Protein AF-K5WTD1-F1 (afdb_monomer_lite)

Organism: Agaricus bisporus var. burnettii (strain JB137-S8 / ATCC MYA-4627 / FGSC 10392) (NCBI:txid597362)

Foldseek 3Di:
DPPQCVDPVSVVVCCPPPVDDDDPPDDPVVVVVVVVVVVVVVVVVVLVVVVVVVVVVVVVVCVVCVVVLVVCCVVPVPPSVVVVVVVVVVVVVVVVVSVD

Structure (mmCIF, N/CA/C/O backbone):
data_AF-K5WTD1-F1
#
_entry.id   AF-K5WTD1-F1
#
loop_
_atom_site.group_PDB
_atom_site.id
_atom_site.type_symbol
_atom_site.label_atom_id
_atom_site.label_alt_id
_atom_site.label_comp_id
_atom_site.label_asym_id
_atom_site.label_entity_id
_atom_site.label_seq_id
_atom_site.pdbx_PDB_ins_code
_atom_site.Cartn_x
_atom_site.Cartn_y
_atom_site.Cartn_z
_atom_site.occupancy
_atom_site.B_iso_or_equiv
_atom_site.auth_seq_id
_atom_site.auth_comp_id
_atom_site.auth_asym_id
_atom_site.auth_atom_id
_atom_site.pdbx_PDB_model_num
ATOM 1 N N . MET A 1 1 ? -21.432 15.121 22.116 1.00 51.84 1 MET A N 1
ATOM 2 C CA . MET A 1 1 ? -21.153 13.928 21.278 1.00 51.84 1 MET A CA 1
ATOM 3 C C . MET A 1 1 ? -19.830 14.145 20.557 1.00 51.84 1 MET A C 1
ATOM 5 O O . MET A 1 1 ? -19.613 15.245 20.069 1.00 51.84 1 MET A O 1
ATOM 9 N N . ARG A 1 2 ? -18.915 13.162 20.565 1.00 67.19 2 ARG A N 1
ATOM 10 C CA . ARG A 1 2 ? -17.591 13.298 19.930 1.00 67.19 2 ARG A CA 1
ATOM 11 C C . ARG A 1 2 ? -17.769 13.601 18.437 1.00 67.19 2 ARG A C 1
ATOM 13 O O . ARG A 1 2 ? -18.464 12.859 17.750 1.00 67.19 2 ARG A O 1
ATOM 20 N N . ILE A 1 3 ? -17.112 14.657 17.959 1.00 64.38 3 ILE A N 1
ATOM 21 C CA . ILE A 1 3 ? -17.155 15.170 16.573 1.00 64.38 3 ILE A CA 1
ATOM 22 C C . ILE A 1 3 ? -16.832 14.067 15.537 1.00 64.38 3 ILE A C 1
ATOM 24 O O . ILE A 1 3 ? -17.302 14.093 14.403 1.00 64.38 3 ILE A O 1
ATOM 28 N N . LEU A 1 4 ? -16.115 13.027 15.974 1.00 60.72 4 LEU A N 1
ATOM 29 C CA . LEU A 1 4 ? -15.785 11.801 15.242 1.00 60.72 4 LEU A CA 1
ATOM 30 C C . LEU A 1 4 ? -17.003 11.006 14.726 1.00 60.72 4 LEU A C 1
ATOM 32 O O . LEU A 1 4 ? -16.872 10.288 13.741 1.00 60.72 4 LEU A O 1
ATOM 36 N N . LYS A 1 5 ? -18.182 11.119 15.358 1.00 56.22 5 LYS A N 1
ATOM 37 C CA . LYS A 1 5 ? -19.397 10.378 14.952 1.00 56.22 5 LYS A CA 1
ATOM 38 C C . LYS A 1 5 ? -20.308 11.159 13.997 1.00 56.22 5 LYS A C 1
ATOM 40 O O . LYS A 1 5 ? -21.246 10.575 13.459 1.00 56.22 5 LYS A O 1
ATOM 45 N N . THR A 1 6 ? -20.042 12.450 13.790 1.00 64.19 6 THR A N 1
ATOM 46 C CA . THR A 1 6 ? -20.920 13.348 13.023 1.00 64.19 6 THR A CA 1
ATOM 47 C C . THR A 1 6 ? -20.667 13.269 11.515 1.00 64.19 6 THR A C 1
ATOM 49 O O . THR A 1 6 ? -21.614 13.301 10.735 1.00 64.19 6 THR A O 1
ATOM 52 N N . HIS A 1 7 ? -19.411 13.124 11.080 1.00 73.88 7 HIS A N 1
ATOM 53 C CA . HIS A 1 7 ? -19.085 13.004 9.655 1.00 73.88 7 HIS A CA 1
ATOM 54 C C . HIS A 1 7 ? -19.215 11.557 9.176 1.00 73.88 7 HIS A C 1
ATOM 56 O O . HIS A 1 7 ? -18.678 10.650 9.806 1.00 73.88 7 HIS A O 1
ATOM 62 N N . VAL A 1 8 ? -19.863 11.346 8.026 1.00 78.31 8 VAL A N 1
ATOM 63 C CA . VAL A 1 8 ? -20.105 10.012 7.443 1.00 78.31 8 VAL A CA 1
ATOM 64 C C . VAL A 1 8 ? -18.810 9.208 7.289 1.00 78.31 8 VAL A C 1
ATOM 66 O O . VAL A 1 8 ? -18.752 8.067 7.735 1.00 78.31 8 VAL A O 1
ATOM 69 N N . LEU A 1 9 ? -17.748 9.814 6.744 1.00 77.69 9 LEU A N 1
ATOM 70 C CA . LEU A 1 9 ? -16.454 9.139 6.572 1.00 77.69 9 LEU A CA 1
ATOM 71 C C . LEU A 1 9 ? -15.798 8.782 7.912 1.00 77.69 9 LEU A C 1
ATOM 73 O O . LEU A 1 9 ? -15.330 7.660 8.096 1.00 77.69 9 LEU A O 1
ATOM 77 N N . LEU A 1 10 ? -15.812 9.708 8.872 1.00 77.38 10 LEU A N 1
ATOM 78 C CA . LEU A 1 10 ? -15.217 9.481 10.192 1.00 77.38 10 LEU A CA 1
ATOM 79 C C . LEU A 1 10 ? -16.021 8.467 11.017 1.00 77.38 10 LEU A C 1
ATOM 81 O O . LEU A 1 10 ? -15.429 7.699 11.771 1.00 77.38 10 LEU A O 1
ATOM 85 N N . ARG A 1 11 ? -17.343 8.386 10.818 1.00 75.88 11 ARG A N 1
ATOM 86 C CA . ARG A 1 11 ? -18.210 7.384 11.447 1.00 75.88 11 ARG A CA 1
ATOM 87 C C . ARG A 1 11 ? -17.851 5.968 10.997 1.00 75.88 11 ARG A C 1
ATOM 89 O O . ARG A 1 11 ? -17.768 5.093 11.852 1.00 75.88 11 ARG A O 1
ATOM 96 N N . PHE A 1 12 ? -17.602 5.747 9.703 1.00 78.50 12 PHE A N 1
ATOM 97 C CA . PHE A 1 12 ? -17.163 4.437 9.205 1.00 78.50 12 PHE A CA 1
ATOM 98 C C . PHE A 1 12 ? -15.819 4.031 9.813 1.00 78.50 12 PHE A C 1
ATOM 100 O O . PHE A 1 12 ? -15.712 2.951 10.387 1.00 78.50 12 PHE A O 1
ATOM 107 N N . VAL A 1 13 ? -14.820 4.916 9.768 1.00 81.12 13 VAL A N 1
ATOM 108 C CA . VAL A 1 13 ? -13.492 4.649 10.348 1.00 81.12 13 VAL A CA 1
ATOM 109 C C . VAL A 1 13 ? -13.592 4.354 11.848 1.00 81.12 13 VAL A C 1
ATOM 111 O O . VAL A 1 13 ? -13.012 3.384 12.333 1.00 81.12 13 VAL A O 1
ATOM 114 N N . ASN A 1 14 ? -14.384 5.139 12.581 1.00 78.56 14 ASN A N 1
ATOM 115 C CA . ASN A 1 14 ? -14.591 4.944 14.010 1.00 78.56 14 ASN A CA 1
ATOM 116 C C . ASN A 1 14 ? -15.273 3.598 14.319 1.00 78.56 14 ASN A C 1
ATOM 118 O O . ASN A 1 14 ? -14.905 2.956 15.295 1.00 78.56 14 ASN A O 1
ATOM 122 N N . SER A 1 15 ? -16.217 3.137 13.493 1.00 77.56 15 SER A N 1
ATOM 123 C CA . SER A 1 15 ? -16.883 1.838 13.676 1.00 77.56 15 SER A CA 1
ATOM 124 C C . SER A 1 15 ? -15.977 0.628 13.422 1.00 77.56 15 SER A C 1
ATOM 126 O O . SER A 1 15 ? -16.150 -0.385 14.090 1.00 77.56 15 SER A O 1
ATOM 128 N N . TYR A 1 16 ? -15.022 0.719 12.492 1.00 79.88 16 TYR A N 1
ATOM 129 C CA . TYR A 1 16 ? -14.129 -0.401 12.163 1.00 79.88 16 TYR A CA 1
ATOM 130 C C . TYR A 1 16 ? -12.855 -0.450 13.015 1.00 79.88 16 TYR A C 1
ATOM 132 O O . TYR A 1 16 ? -12.346 -1.536 13.272 1.00 79.88 16 TYR A O 1
ATOM 140 N N . ILE A 1 17 ? -12.331 0.702 13.447 1.00 76.00 17 ILE A N 1
ATOM 141 C CA . ILE A 1 17 ? -11.031 0.778 14.136 1.00 76.00 17 ILE A CA 1
ATOM 142 C C . ILE A 1 17 ? -11.183 0.992 15.645 1.00 76.00 17 ILE A C 1
ATOM 144 O O . ILE A 1 17 ? -10.414 0.426 16.415 1.00 76.00 17 ILE A O 1
ATOM 148 N N . VAL A 1 18 ? -12.144 1.815 16.081 1.00 72.00 18 VAL A N 1
ATOM 149 C CA . VAL A 1 18 ? -12.194 2.325 17.466 1.00 72.00 18 VAL A CA 1
ATOM 150 C C . VAL A 1 18 ? -13.296 1.663 18.290 1.00 72.00 18 VAL A C 1
ATOM 152 O O . VAL A 1 18 ? -13.038 1.190 19.389 1.00 72.00 18 VAL A O 1
ATOM 155 N N . ASP A 1 19 ? -14.516 1.604 17.756 1.00 74.81 19 ASP A N 1
ATOM 156 C CA . ASP A 1 19 ? -15.698 1.081 18.453 1.00 74.81 19 ASP A CA 1
ATOM 157 C C . ASP A 1 19 ? -16.018 -0.377 18.044 1.00 74.81 19 ASP A C 1
ATOM 159 O O . ASP A 1 19 ? -17.142 -0.842 18.237 1.00 74.81 19 ASP A O 1
ATOM 163 N N . SER A 1 20 ? -15.057 -1.110 17.465 1.00 73.06 20 SER A N 1
ATOM 164 C CA . SER A 1 20 ? -15.270 -2.510 17.079 1.00 73.06 20 SER A CA 1
ATOM 165 C C . SER A 1 20 ? -15.252 -3.413 18.322 1.00 73.06 20 SER A C 1
ATOM 167 O O . SER A 1 20 ? -14.212 -3.501 18.978 1.00 73.06 20 SER A O 1
ATOM 169 N N . PRO A 1 21 ? -16.338 -4.140 18.645 1.00 68.12 21 PRO A N 1
ATOM 170 C CA . PRO A 1 21 ? -16.332 -5.089 19.752 1.00 68.12 21 PRO A CA 1
ATOM 171 C C . PRO A 1 21 ? -15.398 -6.258 19.414 1.00 68.12 21 PRO A C 1
ATOM 173 O O . PRO A 1 21 ? -15.689 -7.053 18.522 1.00 68.12 21 PRO A O 1
ATOM 176 N N . GLN A 1 22 ? -14.262 -6.355 20.106 1.00 72.12 22 GLN A N 1
ATOM 177 C CA . GLN A 1 22 ? -13.350 -7.493 19.993 1.00 72.12 22 GLN A CA 1
ATOM 178 C C . GLN A 1 22 ? -13.524 -8.440 21.182 1.00 72.12 22 GLN A C 1
ATOM 180 O O . GLN A 1 22 ? -13.632 -7.983 22.323 1.00 72.12 22 GLN A O 1
ATOM 185 N N . PRO A 1 23 ? -13.570 -9.761 20.937 1.00 70.50 23 PRO A N 1
ATOM 186 C CA . PRO A 1 23 ? -13.663 -10.749 22.002 1.00 70.50 23 PRO A CA 1
ATOM 187 C C . PRO A 1 23 ? -12.414 -10.674 22.891 1.00 70.50 23 PRO A C 1
ATOM 189 O O . PRO A 1 23 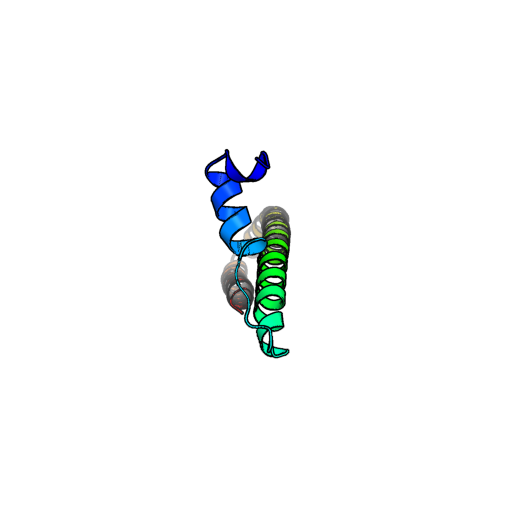? -11.304 -10.575 22.384 1.00 70.50 23 PRO A O 1
ATOM 192 N N . ALA A 1 24 ? -12.577 -10.768 24.213 1.00 73.12 24 ALA A N 1
ATOM 193 C CA . ALA A 1 24 ? -11.478 -10.619 25.178 1.00 73.12 24 ALA A CA 1
ATOM 194 C C . ALA A 1 24 ? -10.400 -11.726 25.104 1.00 73.12 24 ALA A C 1
ATOM 196 O O . ALA A 1 24 ? -9.334 -11.586 25.696 1.00 73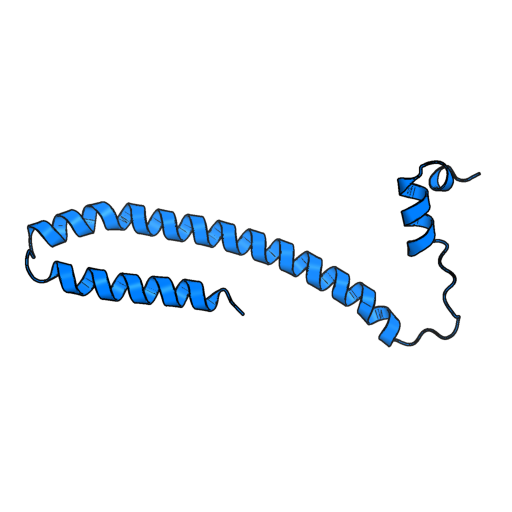.12 24 ALA A O 1
ATOM 197 N N . ASN A 1 25 ? -10.661 -12.818 24.375 1.00 76.12 25 ASN A N 1
ATOM 198 C CA . ASN A 1 25 ? -9.726 -13.922 24.154 1.00 76.12 25 ASN A CA 1
ATOM 199 C C . ASN A 1 25 ? -9.101 -13.831 22.749 1.00 76.12 25 ASN A C 1
ATOM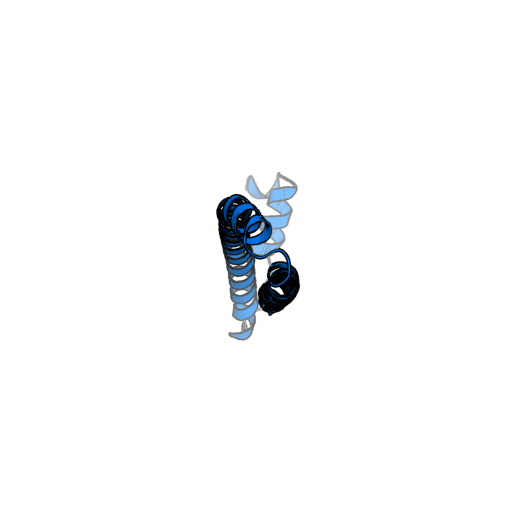 201 O O . ASN A 1 25 ? -9.420 -14.621 21.859 1.00 76.12 25 ASN A O 1
ATOM 205 N N . ILE A 1 26 ? -8.273 -12.807 22.525 1.00 74.88 26 ILE A N 1
ATOM 206 C CA . ILE A 1 26 ? -7.613 -12.568 21.235 1.00 74.88 26 ILE A CA 1
ATOM 207 C C . ILE A 1 26 ? -6.318 -13.379 21.154 1.00 74.88 26 ILE A C 1
ATOM 209 O O . ILE A 1 26 ? -5.408 -13.210 21.963 1.00 74.88 26 ILE A O 1
ATOM 213 N N . THR A 1 27 ? -6.224 -14.258 20.157 1.00 78.31 27 THR A N 1
ATOM 214 C CA . THR A 1 27 ? -5.007 -15.028 19.878 1.00 78.31 27 THR A CA 1
ATOM 215 C C . THR A 1 27 ? -3.998 -14.172 19.107 1.00 78.31 27 THR A C 1
ATOM 217 O O . THR A 1 27 ? -4.371 -13.230 18.404 1.00 78.31 27 THR A O 1
ATOM 220 N N . TYR A 1 28 ? -2.706 -14.521 19.162 1.00 73.94 28 TYR A N 1
ATOM 221 C CA . TYR A 1 28 ? -1.667 -13.844 18.368 1.00 73.94 28 TYR A CA 1
ATOM 222 C C . TYR A 1 28 ? -1.966 -13.836 16.860 1.00 73.94 28 TYR A C 1
ATOM 224 O O . TYR A 1 28 ? -1.523 -12.929 16.158 1.00 73.94 28 TYR A O 1
ATOM 232 N N . LEU A 1 29 ? -2.776 -14.786 16.374 1.00 79.00 29 LEU A N 1
ATOM 233 C CA . LEU A 1 29 ? -3.209 -14.866 14.979 1.00 79.00 29 LEU A CA 1
ATOM 234 C C . LEU A 1 29 ? -3.998 -13.623 14.527 1.00 79.00 29 LEU A C 1
ATOM 236 O O . LEU A 1 29 ? -3.942 -13.237 13.364 1.00 79.00 29 LEU A O 1
ATOM 240 N N . TRP A 1 30 ? -4.671 -12.942 15.454 1.00 74.75 30 TRP A N 1
ATOM 241 C CA . TRP A 1 30 ? -5.438 -11.732 15.166 1.00 74.75 30 TRP A CA 1
ATOM 242 C C . TRP A 1 30 ? -4.542 -10.514 14.847 1.00 74.75 30 TRP A C 1
ATOM 244 O O . TRP A 1 30 ? -4.950 -9.615 14.115 1.00 74.75 30 TRP A O 1
ATOM 254 N N . ASN A 1 31 ? -3.273 -10.528 15.282 1.00 78.75 31 ASN A N 1
ATOM 255 C CA . ASN A 1 31 ? -2.277 -9.500 14.943 1.00 78.75 31 ASN A CA 1
ATOM 256 C C . ASN A 1 31 ? -1.658 -9.682 13.544 1.00 78.75 31 ASN A C 1
ATOM 258 O O . ASN A 1 31 ? -1.044 -8.754 13.020 1.00 78.75 31 ASN A O 1
ATOM 262 N N . PHE A 1 32 ? -1.824 -10.843 12.897 1.00 82.56 32 PHE A N 1
ATOM 263 C CA . PHE A 1 32 ? -1.323 -11.033 11.529 1.00 82.56 32 PHE A CA 1
ATOM 264 C C . PHE A 1 32 ? -2.091 -10.196 10.502 1.00 82.56 32 PHE A C 1
ATOM 266 O O . PHE A 1 32 ? -1.526 -9.834 9.472 1.00 82.56 32 PHE A O 1
ATOM 273 N N . GLY A 1 33 ? -3.350 -9.842 10.782 1.00 83.69 33 GLY A N 1
ATOM 274 C CA . GLY A 1 33 ? -4.154 -9.005 9.890 1.00 83.69 33 GLY A CA 1
ATOM 275 C C . GLY A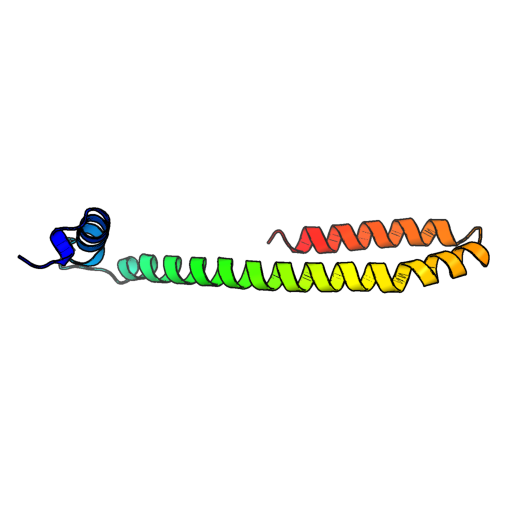 1 33 ? -3.568 -7.603 9.700 1.00 83.69 33 GLY A C 1
ATOM 276 O O . GLY A 1 33 ? -3.432 -7.138 8.568 1.00 83.69 33 GLY A O 1
ATOM 277 N N . SER A 1 34 ? -3.159 -6.941 10.789 1.00 84.81 34 SER A N 1
ATOM 278 C CA . SER A 1 34 ? -2.528 -5.615 10.718 1.00 84.81 34 SER A CA 1
ATOM 279 C C . SER A 1 34 ? -1.133 -5.685 10.099 1.00 84.81 34 SER A C 1
ATOM 281 O O . SER A 1 34 ? -0.784 -4.839 9.277 1.00 84.81 34 SER A O 1
ATOM 283 N N . LEU A 1 35 ? -0.367 -6.732 10.414 1.00 87.31 35 LEU A N 1
ATOM 284 C CA . LEU A 1 35 ? 0.958 -6.952 9.840 1.00 87.31 35 LEU A CA 1
ATOM 285 C C . LEU A 1 35 ? 0.904 -7.139 8.314 1.00 87.31 35 LEU A C 1
ATOM 287 O O . LEU A 1 35 ? 1.711 -6.551 7.592 1.00 87.31 35 LEU A O 1
ATOM 291 N N . LEU A 1 36 ? -0.074 -7.904 7.811 1.00 89.38 36 LEU A N 1
ATOM 292 C CA . LEU A 1 36 ? -0.287 -8.104 6.375 1.00 89.38 36 LEU A CA 1
ATOM 293 C C . LEU A 1 36 ? -0.688 -6.800 5.676 1.00 89.38 36 LEU A C 1
ATOM 295 O O . LEU A 1 36 ? -0.163 -6.490 4.607 1.00 89.38 36 LEU A O 1
ATOM 299 N N . ALA A 1 37 ? -1.573 -6.011 6.293 1.00 90.56 37 ALA A N 1
ATOM 300 C CA . ALA A 1 37 ? -1.982 -4.717 5.756 1.00 90.56 37 ALA A CA 1
ATOM 301 C C . ALA A 1 37 ? -0.789 -3.754 5.623 1.00 90.56 37 ALA A C 1
ATOM 303 O O . ALA A 1 37 ? -0.609 -3.130 4.578 1.00 90.56 37 ALA A O 1
ATOM 304 N N . THR A 1 38 ? 0.073 -3.676 6.642 1.00 91.31 38 THR A N 1
ATOM 305 C CA . THR A 1 38 ? 1.301 -2.871 6.579 1.00 91.31 38 THR A CA 1
ATOM 306 C C . THR A 1 38 ? 2.275 -3.397 5.523 1.00 91.31 38 THR A C 1
ATOM 308 O O . THR A 1 38 ? 2.837 -2.605 4.766 1.00 91.31 38 THR A O 1
ATOM 311 N N . CYS A 1 39 ? 2.446 -4.718 5.423 1.00 93.12 39 CYS A N 1
ATOM 312 C CA . CYS A 1 39 ? 3.308 -5.336 4.416 1.00 93.12 39 CYS A CA 1
ATOM 313 C C . CYS A 1 39 ? 2.866 -4.967 2.991 1.00 93.12 39 CYS A C 1
ATOM 315 O O . CYS A 1 39 ? 3.689 -4.540 2.183 1.00 93.12 39 CYS A O 1
ATOM 317 N N . LEU A 1 40 ? 1.564 -5.033 2.707 1.00 92.25 40 LEU A N 1
ATOM 318 C CA . LEU A 1 40 ? 1.008 -4.700 1.397 1.00 92.25 40 LEU A CA 1
ATOM 319 C C . LEU A 1 40 ? 1.238 -3.229 1.018 1.00 92.25 40 LEU A C 1
ATOM 321 O O . LEU A 1 40 ? 1.624 -2.933 -0.111 1.00 92.25 40 LEU A O 1
ATOM 325 N N . VAL A 1 41 ? 1.053 -2.301 1.962 1.00 95.12 41 VAL A N 1
ATOM 326 C CA . VAL A 1 41 ? 1.312 -0.870 1.724 1.00 95.12 41 VAL A CA 1
ATOM 327 C C . VAL A 1 41 ? 2.779 -0.641 1.355 1.00 95.12 41 VAL A C 1
ATOM 329 O O . VAL A 1 41 ? 3.070 0.044 0.374 1.00 95.12 41 VAL A O 1
ATOM 332 N N . ILE A 1 42 ? 3.708 -1.254 2.093 1.00 94.50 42 ILE A N 1
ATOM 333 C CA . ILE A 1 42 ? 5.145 -1.142 1.813 1.00 94.50 42 ILE A CA 1
ATOM 334 C C . ILE A 1 42 ? 5.492 -1.765 0.452 1.00 94.50 42 ILE A C 1
ATOM 336 O O . ILE A 1 42 ? 6.290 -1.184 -0.287 1.00 94.50 42 ILE A O 1
ATOM 340 N N . GLN A 1 43 ? 4.885 -2.897 0.084 1.00 91.88 43 GLN A N 1
ATOM 341 C CA . GLN A 1 43 ? 5.093 -3.538 -1.219 1.00 91.88 43 GLN A CA 1
ATOM 342 C C . GLN A 1 43 ? 4.631 -2.653 -2.382 1.00 91.88 43 GLN A C 1
ATOM 344 O O . GLN A 1 43 ? 5.377 -2.491 -3.345 1.00 91.88 43 GLN A O 1
ATOM 349 N N . ILE A 1 44 ? 3.455 -2.023 -2.285 1.00 94.75 44 ILE A N 1
ATOM 350 C CA . ILE A 1 44 ? 2.944 -1.124 -3.335 1.00 94.75 44 ILE A CA 1
ATOM 351 C C . ILE A 1 44 ? 3.864 0.089 -3.500 1.00 94.75 44 ILE A C 1
ATOM 353 O O . ILE A 1 44 ? 4.226 0.442 -4.624 1.00 94.75 44 ILE A O 1
ATOM 357 N N . LEU A 1 45 ? 4.286 0.706 -2.392 1.00 93.50 45 LEU A N 1
ATOM 358 C CA . LEU A 1 45 ? 5.208 1.842 -2.431 1.00 93.50 45 LEU A CA 1
ATOM 359 C C . LEU A 1 45 ? 6.550 1.440 -3.053 1.00 93.50 45 LEU A C 1
ATOM 361 O O . LEU A 1 45 ? 7.021 2.087 -3.986 1.00 93.50 45 LEU A O 1
ATOM 365 N N . THR A 1 46 ? 7.143 0.342 -2.585 1.00 89.69 46 THR A N 1
ATOM 366 C CA . THR A 1 46 ? 8.442 -0.140 -3.076 1.00 89.69 46 THR A CA 1
ATOM 367 C C . THR A 1 46 ? 8.372 -0.541 -4.551 1.00 89.69 46 THR A C 1
ATOM 369 O O . THR A 1 46 ? 9.251 -0.168 -5.327 1.00 89.69 46 THR A O 1
ATOM 372 N N . GLY A 1 47 ? 7.304 -1.227 -4.966 1.00 89.69 47 GLY A N 1
ATOM 373 C CA . GLY A 1 47 ? 7.055 -1.588 -6.361 1.00 89.69 47 GLY A CA 1
ATOM 374 C C . GLY A 1 47 ? 6.911 -0.362 -7.266 1.00 89.69 47 GLY A C 1
ATOM 375 O O . GLY A 1 47 ? 7.503 -0.325 -8.345 1.00 89.69 47 GLY A O 1
ATOM 376 N N . ALA A 1 48 ? 6.219 0.685 -6.803 1.00 89.50 48 ALA A N 1
ATOM 377 C CA . ALA A 1 48 ? 6.097 1.943 -7.537 1.00 89.50 48 ALA A CA 1
ATOM 378 C C . ALA A 1 48 ? 7.456 2.646 -7.713 1.00 89.50 48 ALA A C 1
ATOM 380 O O . ALA A 1 48 ? 7.808 3.049 -8.825 1.00 89.50 48 ALA A O 1
ATOM 381 N N . PHE A 1 49 ? 8.260 2.739 -6.648 1.00 88.50 49 PHE A N 1
ATOM 382 C CA . PHE A 1 49 ? 9.604 3.320 -6.728 1.00 88.50 49 PHE A CA 1
ATOM 383 C C . PHE A 1 49 ? 10.532 2.517 -7.646 1.00 88.50 49 PHE A C 1
ATOM 385 O O . PHE A 1 49 ? 11.292 3.098 -8.427 1.00 88.50 49 PHE A O 1
ATOM 392 N N . LEU A 1 50 ? 10.461 1.186 -7.592 1.00 85.00 50 LEU A N 1
ATOM 393 C CA . LEU A 1 50 ? 11.282 0.319 -8.430 1.00 85.00 50 LEU A CA 1
ATOM 394 C C . LEU A 1 50 ? 10.912 0.455 -9.915 1.00 85.00 50 LEU A C 1
ATOM 396 O O . LEU A 1 50 ? 11.808 0.590 -10.752 1.00 85.00 50 LEU A O 1
ATOM 400 N N . ALA A 1 51 ? 9.618 0.515 -10.243 1.00 87.38 51 ALA A N 1
ATOM 401 C CA . ALA A 1 51 ? 9.134 0.705 -11.611 1.00 87.38 51 ALA A CA 1
ATOM 402 C C . ALA A 1 51 ? 9.609 2.034 -12.223 1.00 87.38 51 ALA A C 1
ATOM 404 O O . ALA A 1 51 ? 10.078 2.065 -13.364 1.00 87.38 51 ALA A O 1
ATOM 405 N N . MET A 1 52 ? 9.566 3.128 -11.454 1.00 85.12 52 MET A N 1
ATOM 406 C CA . MET A 1 52 ? 10.041 4.435 -11.920 1.00 85.12 52 MET A CA 1
ATOM 407 C C . MET A 1 52 ? 11.542 4.422 -12.231 1.00 85.12 52 MET A C 1
ATOM 409 O O . MET A 1 52 ? 11.956 4.886 -13.296 1.00 85.12 52 MET A O 1
ATOM 413 N N . LYS A 1 53 ? 12.368 3.840 -11.350 1.00 83.94 53 LYS A N 1
ATOM 414 C CA . LYS A 1 53 ? 13.821 3.754 -11.584 1.00 83.94 53 LYS A CA 1
ATOM 415 C C . LYS A 1 53 ? 14.167 2.873 -12.784 1.00 83.94 53 LYS A C 1
ATOM 417 O O . LYS A 1 53 ? 15.072 3.219 -13.542 1.00 83.94 53 LYS A O 1
ATOM 422 N N . LYS A 1 54 ? 13.445 1.767 -12.985 1.00 81.94 54 LYS A N 1
ATOM 423 C CA . LYS A 1 54 ? 13.631 0.885 -14.147 1.00 81.94 54 LYS A CA 1
ATOM 424 C C . LYS A 1 54 ? 13.265 1.586 -15.454 1.00 81.94 54 LYS A C 1
ATOM 426 O O . LYS A 1 54 ? 14.058 1.549 -16.386 1.00 81.94 54 LYS A O 1
ATOM 431 N N . CYS A 1 55 ? 12.138 2.296 -15.502 1.00 80.12 55 CYS A N 1
ATOM 432 C CA . CYS A 1 55 ? 11.723 3.061 -16.681 1.00 80.12 55 CYS A CA 1
ATOM 433 C C . CYS A 1 55 ? 12.784 4.091 -17.109 1.00 80.12 55 CYS A C 1
ATOM 435 O O . CYS A 1 55 ? 13.146 4.167 -18.284 1.00 80.12 55 CYS A O 1
ATOM 437 N N . VAL A 1 56 ? 13.346 4.834 -16.149 1.00 85.31 56 VAL A N 1
ATOM 438 C CA . VAL A 1 56 ? 14.406 5.817 -16.426 1.00 85.31 56 VAL A CA 1
ATOM 439 C C . VAL A 1 56 ? 15.679 5.142 -16.941 1.00 85.31 56 VAL A C 1
ATOM 441 O O . VAL A 1 56 ? 16.241 5.598 -17.935 1.00 85.31 56 VAL A O 1
ATOM 444 N N . ALA A 1 57 ? 16.118 4.047 -16.311 1.00 83.81 57 ALA A N 1
ATOM 445 C CA . ALA A 1 57 ? 17.320 3.322 -16.726 1.00 83.81 57 ALA A CA 1
ATOM 446 C C . ALA A 1 57 ? 17.195 2.752 -18.147 1.00 83.81 57 ALA A C 1
ATOM 448 O O . ALA A 1 57 ? 18.105 2.900 -18.959 1.00 83.81 57 ALA A O 1
ATOM 449 N N . ILE A 1 58 ? 16.042 2.159 -18.460 1.00 85.94 58 ILE A N 1
ATOM 450 C CA . ILE A 1 58 ? 15.742 1.598 -19.778 1.00 85.94 58 ILE A CA 1
ATOM 451 C C . ILE A 1 58 ? 15.742 2.709 -20.838 1.00 85.94 58 ILE A C 1
ATOM 453 O O . ILE A 1 58 ? 16.434 2.610 -21.849 1.00 85.94 58 ILE A O 1
ATOM 457 N N . LYS A 1 59 ? 15.037 3.821 -20.589 1.00 85.19 59 LYS A N 1
ATOM 458 C CA . LYS A 1 59 ? 14.984 4.955 -21.524 1.00 85.19 59 LYS A CA 1
ATOM 459 C C . LYS A 1 59 ? 16.360 5.589 -21.761 1.00 85.19 59 LYS A C 1
ATOM 461 O O . LYS A 1 59 ? 16.653 6.011 -22.877 1.00 85.19 59 LYS A O 1
ATOM 466 N N . PHE A 1 60 ? 17.202 5.644 -20.731 1.00 83.38 60 PHE A N 1
ATOM 467 C CA . PHE A 1 60 ? 18.572 6.136 -20.844 1.00 83.38 60 PHE A CA 1
ATOM 468 C C . PHE A 1 60 ? 19.461 5.195 -21.669 1.00 83.38 60 PHE A C 1
ATOM 470 O O . PHE A 1 60 ? 20.183 5.664 -22.544 1.00 83.38 60 PHE A O 1
ATOM 477 N N . HIS A 1 61 ? 19.360 3.878 -21.464 1.00 80.44 61 HIS A N 1
ATOM 478 C CA . HIS A 1 61 ? 20.079 2.886 -22.271 1.00 80.44 61 HIS A CA 1
ATOM 479 C C . HIS A 1 61 ? 19.739 3.017 -23.762 1.00 80.44 61 HIS A C 1
ATOM 481 O O . HIS A 1 61 ? 20.636 3.145 -24.591 1.00 80.44 61 HIS A O 1
ATOM 487 N N . TYR A 1 62 ? 18.449 3.094 -24.105 1.00 77.69 62 TYR A N 1
ATOM 488 C CA . TYR A 1 62 ? 18.019 3.274 -25.496 1.00 77.69 62 TYR A CA 1
ATOM 489 C C . TYR A 1 62 ? 18.495 4.595 -26.118 1.00 77.69 62 TYR A C 1
ATOM 491 O O . TYR A 1 62 ? 18.815 4.637 -27.306 1.00 77.69 62 TYR A O 1
ATOM 499 N N . MET A 1 63 ? 18.577 5.673 -25.331 1.00 82.75 63 MET A N 1
ATOM 500 C CA . MET A 1 63 ? 19.109 6.959 -25.796 1.00 82.75 63 MET A CA 1
ATOM 501 C C . MET A 1 63 ? 20.617 6.894 -26.097 1.00 82.75 63 MET A C 1
ATOM 503 O O . MET A 1 63 ? 21.085 7.558 -27.017 1.00 82.75 63 MET A O 1
ATOM 507 N N . LEU A 1 64 ? 21.385 6.110 -25.335 1.00 83.88 64 LEU A N 1
ATOM 508 C CA . LEU A 1 64 ? 22.827 5.962 -25.552 1.00 83.88 64 LEU A CA 1
ATOM 509 C C . LEU A 1 64 ? 23.183 4.977 -26.669 1.00 83.88 64 LEU A C 1
ATOM 511 O O . LEU A 1 64 ? 24.256 5.101 -27.261 1.00 83.88 64 LEU A O 1
ATOM 515 N N . GLU A 1 65 ? 22.315 4.005 -26.941 1.00 77.94 65 GLU A N 1
ATOM 516 C CA . GLU A 1 65 ? 22.579 2.953 -27.925 1.00 77.94 65 GLU A CA 1
ATOM 517 C C . GLU A 1 65 ? 22.177 3.354 -29.353 1.00 77.94 65 GLU A C 1
ATOM 519 O O . GLU A 1 65 ? 22.879 3.032 -30.306 1.00 77.94 65 GLU A O 1
ATOM 524 N N . THR A 1 66 ? 21.149 4.193 -29.510 1.00 74.44 66 THR A N 1
ATOM 525 C CA . THR A 1 66 ? 20.691 4.706 -30.819 1.00 74.44 66 THR A CA 1
ATOM 526 C C . THR A 1 66 ? 21.793 5.284 -31.731 1.00 74.44 66 THR A C 1
ATOM 528 O O . THR A 1 66 ? 21.823 4.930 -32.913 1.00 74.44 66 THR A O 1
ATOM 531 N N . PRO A 1 67 ? 22.719 6.150 -31.267 1.00 73.69 67 PRO A N 1
ATOM 532 C CA . PRO A 1 67 ? 23.802 6.649 -32.120 1.00 73.69 67 PRO A CA 1
ATOM 533 C C . PRO A 1 67 ? 24.888 5.597 -32.404 1.00 73.69 67 PRO A C 1
ATOM 535 O O . PRO A 1 67 ? 25.540 5.664 -33.449 1.00 73.69 67 PRO A O 1
ATOM 538 N N . LYS A 1 68 ? 25.086 4.621 -31.507 1.00 71.75 68 LYS A N 1
ATOM 539 C CA . LYS A 1 68 ? 26.069 3.544 -31.691 1.00 71.75 68 LYS A CA 1
ATOM 540 C C . LYS A 1 68 ? 25.585 2.531 -32.716 1.00 71.75 68 LYS A C 1
ATOM 542 O O . LYS A 1 68 ? 26.347 2.202 -33.618 1.00 71.75 68 LYS A O 1
ATOM 547 N N . ASP A 1 69 ? 24.323 2.119 -32.637 1.00 66.12 69 ASP A N 1
ATOM 548 C CA . ASP A 1 69 ? 23.699 1.189 -33.583 1.00 66.12 69 ASP A CA 1
ATOM 549 C C . ASP A 1 69 ? 23.720 1.726 -35.015 1.00 66.12 69 ASP A C 1
ATOM 551 O O . ASP A 1 69 ? 23.947 0.980 -35.971 1.00 66.12 69 ASP A O 1
ATOM 555 N N . LEU A 1 70 ? 23.541 3.038 -35.185 1.00 69.81 70 LEU A N 1
ATOM 556 C CA . LEU A 1 70 ? 23.618 3.669 -36.498 1.00 69.81 70 LEU A CA 1
ATOM 557 C C . LEU A 1 70 ? 25.047 3.624 -37.058 1.00 69.81 70 LEU A C 1
ATOM 559 O O . LEU A 1 70 ? 25.246 3.257 -38.216 1.00 69.81 70 LEU A O 1
ATOM 563 N N . TYR A 1 71 ? 26.049 3.938 -36.233 1.00 67.75 71 TYR A N 1
ATOM 564 C CA . TYR A 1 71 ? 27.455 3.874 -36.634 1.00 67.75 71 TYR A CA 1
ATOM 565 C C . TYR A 1 71 ? 27.894 2.434 -36.938 1.00 67.75 71 TYR A C 1
ATOM 567 O O . TYR A 1 71 ? 28.523 2.191 -37.966 1.00 67.75 71 TYR A O 1
ATOM 575 N N . THR A 1 72 ? 27.512 1.466 -36.095 1.00 61.88 72 THR A N 1
ATOM 576 C CA . THR A 1 72 ? 27.876 0.047 -36.247 1.00 61.88 72 THR A CA 1
ATOM 577 C C . THR A 1 72 ? 27.201 -0.592 -37.463 1.00 61.88 72 THR A C 1
ATOM 579 O O . THR A 1 72 ? 27.809 -1.418 -38.142 1.00 61.88 72 THR A O 1
ATOM 582 N N . THR A 1 73 ? 25.973 -0.181 -37.794 1.00 64.38 73 THR A N 1
ATOM 583 C CA . THR A 1 73 ? 25.233 -0.672 -38.966 1.00 64.38 73 THR A CA 1
ATOM 584 C C . THR A 1 73 ? 25.819 -0.145 -40.272 1.00 64.38 73 THR A C 1
ATOM 586 O O . THR A 1 73 ? 25.932 -0.905 -41.235 1.00 64.38 73 THR A O 1
ATOM 589 N N . VAL A 1 74 ? 26.263 1.117 -40.299 1.00 71.38 74 VAL A N 1
ATOM 590 C CA . VAL A 1 74 ? 26.955 1.699 -41.461 1.00 71.38 74 VAL A CA 1
ATOM 591 C C . VAL A 1 74 ? 28.263 0.953 -41.750 1.00 71.38 74 VAL A C 1
ATOM 593 O O . VAL A 1 74 ? 28.529 0.618 -42.904 1.00 71.38 74 VAL A O 1
ATOM 596 N N . ILE A 1 75 ? 29.047 0.627 -40.717 1.00 70.81 75 ILE A N 1
ATOM 597 C CA . ILE A 1 75 ? 30.338 -0.068 -40.879 1.00 70.81 75 ILE A CA 1
ATOM 598 C C . ILE A 1 75 ? 30.205 -1.591 -41.073 1.00 70.81 75 ILE A C 1
ATOM 600 O O . ILE A 1 75 ? 31.004 -2.177 -41.796 1.00 70.81 75 ILE A O 1
ATOM 604 N N . ASN A 1 76 ? 29.195 -2.247 -40.485 1.00 64.94 76 ASN A N 1
ATOM 605 C CA . ASN A 1 76 ? 29.078 -3.712 -40.434 1.00 64.94 76 ASN A CA 1
ATOM 606 C C . ASN A 1 76 ? 27.763 -4.224 -41.043 1.00 64.94 76 ASN A C 1
ATOM 608 O O . ASN A 1 76 ? 27.084 -5.055 -40.434 1.00 64.94 76 ASN A O 1
ATOM 612 N N . ASN A 1 77 ? 27.421 -3.771 -42.254 1.00 59.72 77 ASN A N 1
ATOM 613 C CA . ASN A 1 77 ? 26.162 -4.019 -42.988 1.00 59.72 77 ASN A CA 1
ATOM 614 C C . ASN A 1 77 ? 25.627 -5.483 -43.031 1.00 59.72 77 ASN A C 1
ATOM 616 O O . ASN A 1 77 ? 24.500 -5.712 -43.464 1.00 59.72 77 ASN A O 1
ATOM 620 N N . LYS A 1 78 ? 26.385 -6.490 -42.575 1.00 55.59 78 LYS A N 1
ATOM 621 C CA . LYS A 1 78 ? 25.962 -7.900 -42.475 1.00 55.59 78 LYS A CA 1
ATOM 622 C C . LYS A 1 78 ? 25.856 -8.448 -41.040 1.00 55.59 78 LYS A C 1
ATOM 624 O O . LYS A 1 78 ? 25.111 -9.395 -40.820 1.00 55.59 78 LYS A O 1
ATOM 629 N N . HIS A 1 79 ? 26.570 -7.866 -40.076 1.00 56.44 79 HIS A N 1
ATOM 630 C CA . HIS A 1 79 ? 26.682 -8.369 -38.695 1.00 56.44 79 HIS A CA 1
ATOM 631 C C . HIS A 1 79 ? 25.674 -7.713 -37.738 1.00 56.44 79 HIS A C 1
ATOM 633 O O . HIS A 1 79 ? 25.238 -8.331 -36.773 1.00 56.44 79 HIS A O 1
ATOM 639 N N . SER A 1 80 ? 25.231 -6.492 -38.067 1.00 54.62 80 SER A N 1
ATOM 640 C CA . SER A 1 80 ? 24.246 -5.714 -37.296 1.00 54.62 80 SER A CA 1
ATOM 641 C C . SER A 1 80 ? 22.936 -6.476 -37.037 1.00 54.62 80 SER A C 1
ATOM 643 O O . SER A 1 80 ? 22.423 -6.443 -35.922 1.00 54.62 80 SER A O 1
ATOM 645 N N . LYS A 1 81 ? 22.456 -7.267 -38.011 1.00 55.88 81 LYS A N 1
ATOM 646 C CA . LYS A 1 81 ? 21.188 -8.001 -37.872 1.00 55.88 81 LYS A CA 1
ATOM 647 C C . LYS A 1 81 ? 21.190 -8.984 -36.698 1.00 55.88 81 LYS A C 1
ATOM 649 O O . LYS A 1 81 ? 20.191 -9.058 -36.004 1.00 55.88 81 LYS A O 1
ATOM 654 N N . ASN A 1 82 ? 22.288 -9.695 -36.433 1.00 55.38 82 ASN A N 1
ATOM 655 C CA . ASN A 1 82 ? 22.315 -10.726 -35.385 1.00 55.38 82 ASN A CA 1
ATOM 656 C C . ASN A 1 82 ? 22.208 -10.139 -33.967 1.00 55.38 82 ASN A C 1
ATOM 658 O O . ASN A 1 82 ? 21.481 -10.673 -33.134 1.00 55.38 82 ASN A O 1
ATOM 662 N N . TYR A 1 83 ? 22.846 -8.994 -33.723 1.00 55.69 83 TYR A N 1
ATOM 663 C CA . TYR A 1 83 ? 22.804 -8.321 -32.422 1.00 55.69 83 TYR A CA 1
ATOM 664 C C . TYR A 1 83 ? 21.437 -7.733 -32.085 1.00 55.69 83 TYR A C 1
ATOM 666 O O . TYR A 1 83 ? 21.077 -7.653 -30.909 1.00 55.69 83 TYR A O 1
ATOM 674 N N . THR A 1 84 ? 20.663 -7.340 -33.103 1.00 58.25 84 THR A N 1
ATOM 675 C CA . THR A 1 84 ? 19.311 -6.811 -32.901 1.00 58.25 84 THR A CA 1
ATOM 676 C C . THR A 1 84 ? 18.355 -7.883 -32.379 1.00 58.25 84 THR A C 1
ATOM 678 O O . THR A 1 84 ? 17.416 -7.543 -31.676 1.00 58.25 84 THR A O 1
ATOM 681 N N . TYR A 1 85 ? 18.574 -9.170 -32.674 1.00 53.22 85 TYR A N 1
ATOM 682 C CA . TYR A 1 85 ? 17.720 -10.251 -32.162 1.00 53.22 85 TYR A CA 1
ATOM 683 C C . TYR A 1 85 ? 18.097 -10.637 -30.719 1.00 53.22 85 TYR A C 1
ATOM 685 O O . TYR A 1 85 ? 17.221 -10.713 -29.862 1.00 53.22 85 TYR A O 1
ATOM 693 N N . GLU A 1 86 ? 19.394 -10.753 -30.407 1.00 59.69 86 GLU A N 1
ATOM 694 C CA . GLU A 1 86 ? 19.877 -11.082 -29.049 1.00 59.69 86 GLU A CA 1
ATOM 695 C C . GLU A 1 86 ? 19.530 -10.021 -27.991 1.00 59.69 86 GLU A C 1
ATOM 697 O O . GLU A 1 86 ? 19.303 -10.341 -26.821 1.00 59.69 86 GLU A O 1
ATOM 702 N N . THR A 1 87 ? 19.479 -8.742 -28.371 1.00 59.94 87 THR A N 1
ATOM 703 C CA . THR A 1 87 ? 19.088 -7.668 -27.443 1.00 59.94 87 THR A CA 1
ATOM 704 C C . THR A 1 87 ? 17.588 -7.654 -27.160 1.00 59.94 87 THR A C 1
ATOM 706 O O . THR A 1 87 ? 17.200 -7.296 -26.049 1.00 59.94 87 THR A O 1
ATOM 709 N N . MET A 1 88 ? 16.739 -8.073 -28.105 1.00 55.81 88 MET A N 1
ATOM 710 C CA . MET A 1 88 ? 15.284 -8.134 -27.899 1.00 55.81 88 MET A CA 1
ATOM 711 C C . MET A 1 88 ? 14.886 -9.278 -26.957 1.00 55.81 88 MET A C 1
ATOM 713 O O . MET A 1 88 ? 14.019 -9.079 -26.104 1.00 55.81 88 MET A O 1
ATOM 717 N N . ASP A 1 89 ? 15.575 -10.421 -27.025 1.00 59.75 89 ASP A N 1
ATOM 718 C CA . ASP A 1 89 ? 15.344 -11.549 -26.112 1.00 59.75 89 ASP A CA 1
ATOM 719 C C . ASP A 1 89 ? 15.763 -11.213 -24.667 1.00 59.75 89 ASP A C 1
ATOM 721 O O . ASP A 1 89 ? 14.989 -11.405 -23.726 1.00 59.75 89 ASP A O 1
ATOM 725 N N . ASN A 1 90 ? 16.929 -10.584 -24.475 1.00 59.50 90 ASN A N 1
ATOM 726 C CA . ASN A 1 90 ? 17.407 -10.176 -23.144 1.00 59.50 90 ASN A CA 1
ATOM 727 C C . ASN A 1 90 ? 16.533 -9.092 -22.478 1.00 59.50 90 ASN A C 1
ATOM 729 O O . ASN A 1 90 ? 16.395 -9.046 -21.248 1.00 59.50 90 ASN A O 1
ATOM 733 N N . GLN A 1 91 ? 15.925 -8.199 -23.269 1.00 57.41 91 GLN A N 1
ATOM 734 C CA . GLN A 1 91 ? 14.958 -7.233 -22.742 1.00 57.41 91 GLN A CA 1
ATOM 735 C C . GLN A 1 91 ? 13.696 -7.946 -22.241 1.00 57.41 91 GLN A C 1
ATOM 737 O O . GLN A 1 91 ? 13.228 -7.643 -21.143 1.00 57.41 91 GLN A O 1
ATOM 742 N N . GLN A 1 92 ? 13.181 -8.929 -22.984 1.00 55.78 92 GLN A N 1
ATOM 743 C CA . GLN A 1 92 ? 11.980 -9.677 -22.607 1.00 55.78 92 GLN A CA 1
ATOM 744 C C . GLN A 1 92 ? 12.183 -10.530 -21.346 1.00 55.78 92 GLN A C 1
ATOM 746 O O . GLN A 1 92 ? 11.297 -10.568 -20.490 1.00 55.78 92 GLN A O 1
ATOM 751 N N . GLU A 1 93 ? 13.364 -11.125 -21.161 1.00 58.88 93 GLU A N 1
ATOM 752 C CA . GLU A 1 93 ? 13.704 -11.825 -19.917 1.00 58.88 93 GLU A CA 1
ATOM 753 C C . GLU A 1 93 ? 13.737 -10.880 -18.709 1.00 58.88 93 GLU A C 1
ATOM 755 O O . GLU A 1 93 ? 13.196 -11.201 -17.651 1.00 58.88 93 GLU A O 1
ATOM 760 N N . THR A 1 94 ? 14.263 -9.663 -18.875 1.00 53.75 94 THR A N 1
ATOM 761 C CA . THR A 1 94 ? 14.282 -8.649 -17.806 1.00 53.75 94 THR A CA 1
ATOM 762 C C . THR A 1 94 ? 12.869 -8.214 -17.39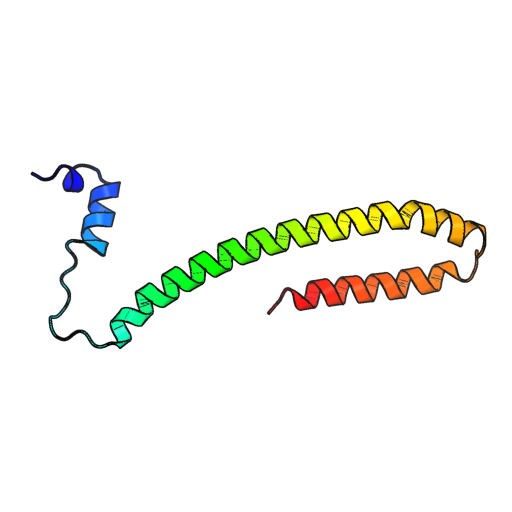3 1.00 53.75 94 THR A C 1
ATOM 764 O O . THR A 1 94 ? 12.627 -7.968 -16.211 1.00 53.75 94 THR A O 1
ATOM 767 N N . PHE A 1 95 ? 11.915 -8.155 -18.331 1.00 53.44 95 PHE A N 1
ATOM 768 C CA . PHE A 1 95 ? 10.496 -7.916 -18.025 1.00 53.44 95 PHE A CA 1
ATOM 769 C C . PHE A 1 95 ? 9.804 -9.144 -17.412 1.00 53.44 95 PHE A C 1
ATOM 771 O O . PHE A 1 95 ? 8.937 -8.985 -16.551 1.00 53.44 95 PHE A O 1
ATOM 778 N N . GLY A 1 96 ? 10.204 -10.360 -17.797 1.00 52.44 96 GLY A N 1
ATOM 779 C CA . GLY A 1 96 ? 9.738 -11.612 -17.192 1.00 52.44 96 GLY A CA 1
ATOM 780 C C . GLY A 1 96 ? 10.126 -11.744 -15.715 1.00 52.44 96 GLY A C 1
ATOM 781 O O . GLY A 1 96 ? 9.317 -12.189 -14.907 1.00 52.44 96 GLY A O 1
ATOM 782 N N . GLN A 1 97 ? 11.309 -11.253 -15.336 1.00 48.16 97 GLN A N 1
ATOM 783 C CA . GLN A 1 97 ? 11.804 -11.234 -13.950 1.00 48.16 97 GLN A CA 1
ATOM 784 C C . GLN A 1 97 ? 11.079 -10.223 -13.032 1.00 48.16 97 GLN A C 1
ATOM 786 O O . GLN A 1 97 ? 11.305 -10.224 -11.826 1.00 48.16 97 GLN A O 1
ATOM 791 N N . ILE A 1 98 ? 10.208 -9.357 -13.571 1.00 53.47 98 ILE A N 1
ATOM 792 C CA . ILE A 1 98 ? 9.367 -8.423 -12.790 1.00 53.47 98 ILE A CA 1
ATOM 793 C C . ILE A 1 98 ? 8.031 -9.085 -12.383 1.00 53.47 98 ILE A C 1
ATOM 795 O O . ILE A 1 98 ? 7.296 -8.548 -11.556 1.00 53.47 98 ILE A O 1
ATOM 799 N N . ARG A 1 99 ? 7.712 -10.271 -12.924 1.00 50.94 99 ARG A N 1
ATOM 800 C CA . ARG A 1 99 ? 6.589 -11.108 -12.474 1.00 50.94 99 ARG A CA 1
ATOM 801 C C . ARG A 1 99 ? 7.044 -12.171 -11.466 1.00 50.94 99 ARG A C 1
ATOM 803 O O . ARG A 1 99 ? 6.929 -13.358 -11.753 1.00 50.94 99 ARG A O 1
ATOM 810 N N . LEU A 1 100 ? 7.515 -11.755 -10.294 1.00 41.97 100 LEU A N 1
ATOM 811 C CA . LEU A 1 100 ? 7.560 -12.588 -9.085 1.00 41.97 100 LEU A CA 1
ATOM 812 C C . LEU A 1 100 ? 7.178 -11.737 -7.874 1.00 41.97 100 LEU A C 1
ATOM 814 O O . LEU A 1 100 ? 7.742 -10.628 -7.744 1.00 41.97 100 LEU A O 1
#

InterPro domains:
  IPR005797 Cytochrome b/b6, N-terminal domain [PF00033] (18-60)
  IPR016174 Di-haem cytochrome, 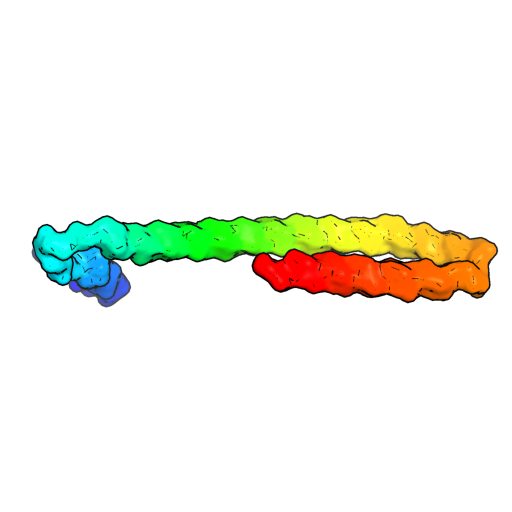transmembrane [SSF81342] (2-56)
  IPR027387 Cytochrome b/b6-like domain superfamily [G3DSA:1.20.810.10] (1-62)

Radius of gyration: 26.7 Å; chains: 1; bounding box: 52×30×68 Å

Sequence (100 aa):
MRILKTHVLLRFVNSYIVDSPQPANITYLWNFGSLLATCLVIQILTGAFLAMKKCVAIKFHYMLETPKDLYTTVINNKHSKNYTYETMDNQQETFGQIRL

pLDDT: mean 72.93, std 13.07, range [41.97, 95.12]

Secondary structure (DSSP, 8-state):
--GGGTSHHHHHHIIIIIS----S---GGGGHHHHHHHHHHHHHHHHHHHHHHHHHHHHHHHHHHHHHHHHHHHH-TTTHHHHHHHHHHHHHHHHHTT--